Protein AF-A0A699RDV9-F1 (afdb_monomer_lite)

Secondary structure (DSSP, 8-state):
------SS--SS-HHHIIIIISTT---PPEEEES-GGG--TT------------------HHH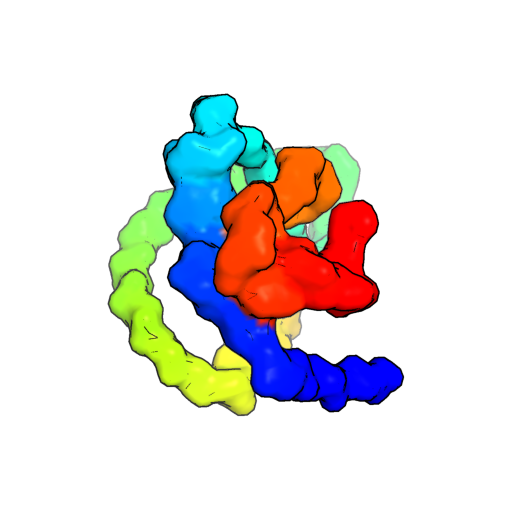HHHHHHHHHHH----EEEE--S-----S---TT-HHHHSTT---

pLDDT: mean 83.16, std 17.53, range [35.09, 97.19]

Sequence (107 aa):
ICKIVSPVSASVTAGMVLMREKVGFKFTTRVQPLRLAEWNTDDKVTFFMSGRYYSAGCLPATYVEKEFWHEIACGKTESVEYACDVDGSAFSSSSTDQLASSKWNLK

Foldseek 3Di:
DDDDDDPADFPAFLVCCQPPVPPPDDFFWDKAFLAPVVDDPPDDPDDPPPPDDDPPDPDDPVVVVVVSVVCSPDNDDGIDIDTPPRPDDSQHPDCPTPCNVDPVNPD

Organism: Tanacetum cinerariifolium 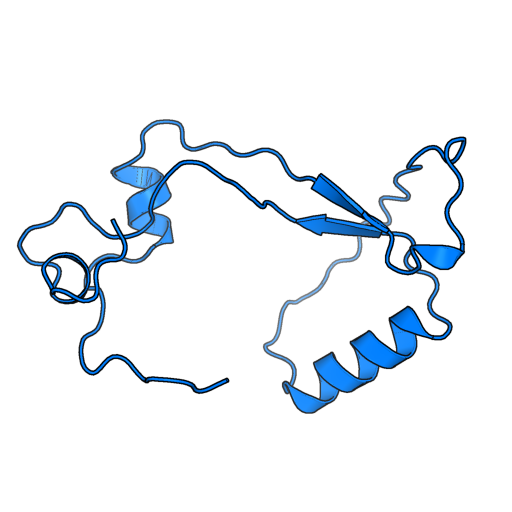(NCBI:txid118510)

Radius of gyration: 18.66 Å; chains: 1; bounding box: 44×34×45 Å

Structure (mmCIF, N/CA/C/O backbone):
data_AF-A0A699RDV9-F1
#
_entry.id   AF-A0A699RDV9-F1
#
loop_
_atom_site.group_PDB
_atom_site.id
_atom_site.type_symbol
_atom_site.label_atom_id
_atom_site.label_alt_id
_atom_site.label_comp_id
_atom_site.label_asym_id
_atom_site.label_entity_id
_atom_site.label_seq_id
_atom_site.pdbx_PDB_ins_code
_atom_site.Cartn_x
_atom_site.Cartn_y
_atom_site.Cartn_z
_atom_site.occupancy
_atom_site.B_iso_or_equiv
_atom_site.auth_seq_id
_atom_site.auth_comp_id
_atom_site.auth_asym_id
_atom_site.auth_atom_id
_atom_site.pdbx_PDB_model_num
ATOM 1 N N . ILE A 1 1 ? -2.605 -18.082 -2.113 1.00 93.12 1 ILE A N 1
ATOM 2 C CA . ILE A 1 1 ? -2.997 -16.769 -1.535 1.00 93.12 1 ILE A CA 1
ATOM 3 C C . ILE A 1 1 ? -4.520 -16.751 -1.413 1.00 93.12 1 ILE A C 1
ATOM 5 O O . ILE A 1 1 ? -5.168 -17.294 -2.300 1.00 93.12 1 ILE A O 1
ATOM 9 N N . CYS A 1 2 ? -5.089 -16.193 -0.338 1.00 96.56 2 CYS A N 1
ATOM 10 C CA . CYS A 1 2 ? -6.540 -16.015 -0.175 1.00 96.56 2 CYS A CA 1
ATOM 11 C C . CYS A 1 2 ? -6.871 -14.559 0.201 1.00 96.56 2 CYS A C 1
ATOM 13 O O . CYS A 1 2 ? -5.996 -13.836 0.675 1.00 96.56 2 CYS A O 1
ATOM 15 N N . LYS A 1 3 ? -8.119 -14.126 -0.025 1.00 96.69 3 LYS A N 1
ATOM 16 C CA . LYS A 1 3 ? -8.628 -12.799 0.358 1.00 96.69 3 LYS A CA 1
ATOM 17 C C . LYS A 1 3 ? -9.759 -12.970 1.367 1.00 96.69 3 LYS A C 1
ATOM 19 O O . LYS A 1 3 ? -10.739 -13.642 1.059 1.00 96.69 3 LYS A O 1
ATOM 24 N N . ILE A 1 4 ? -9.639 -12.336 2.531 1.00 97.06 4 ILE A N 1
ATOM 25 C CA . ILE A 1 4 ? -10.671 -12.325 3.575 1.00 97.06 4 ILE A CA 1
ATOM 26 C C . ILE A 1 4 ? -11.276 -10.923 3.626 1.00 97.06 4 ILE A C 1
ATOM 28 O O . ILE A 1 4 ? -10.550 -9.934 3.709 1.00 97.06 4 ILE A O 1
ATOM 32 N N . VAL A 1 5 ? -12.602 -10.833 3.550 1.00 97.19 5 VAL A N 1
ATOM 33 C CA . VAL A 1 5 ? -13.324 -9.564 3.695 1.00 97.19 5 VAL A CA 1
ATOM 34 C C . VAL A 1 5 ? -13.651 -9.380 5.172 1.00 97.19 5 VAL A C 1
ATOM 36 O O . VAL A 1 5 ? -14.324 -10.227 5.755 1.00 97.19 5 VAL A O 1
ATOM 39 N N . SER A 1 6 ? -13.157 -8.298 5.781 1.00 95.44 6 SER A N 1
ATOM 40 C CA . SER A 1 6 ? -13.468 -7.989 7.180 1.00 95.44 6 SER A CA 1
ATOM 41 C C . SER A 1 6 ? -14.981 -7.796 7.350 1.00 95.44 6 SER A C 1
ATOM 43 O O . SER A 1 6 ? -15.567 -7.009 6.603 1.00 95.44 6 SER A O 1
ATOM 45 N N . PRO A 1 7 ? -15.623 -8.457 8.330 1.00 96.19 7 PRO A N 1
ATOM 46 C CA . PRO A 1 7 ? -17.039 -8.241 8.622 1.00 96.19 7 PRO A CA 1
ATOM 47 C C . PRO A 1 7 ? -17.287 -6.932 9.388 1.00 96.19 7 PRO A C 1
ATOM 49 O O . PRO A 1 7 ? -18.430 -6.504 9.512 1.00 96.19 7 PRO A O 1
ATOM 52 N N . VAL A 1 8 ? -16.230 -6.302 9.913 1.00 95.19 8 VAL A N 1
ATOM 53 C CA . VAL A 1 8 ? -16.287 -5.045 10.670 1.00 95.19 8 VAL A CA 1
ATOM 54 C C . VAL A 1 8 ? -15.528 -3.943 9.939 1.00 95.19 8 VAL A C 1
ATOM 56 O O . VAL A 1 8 ? -14.499 -4.188 9.306 1.00 95.19 8 VAL A O 1
ATOM 59 N N . SER A 1 9 ? -16.042 -2.721 10.032 1.00 93.44 9 SER A N 1
ATOM 60 C CA . SER A 1 9 ? -15.429 -1.530 9.437 1.00 93.44 9 SER A CA 1
ATOM 61 C C . SER A 1 9 ? -14.782 -0.662 10.514 1.00 93.44 9 SER A C 1
ATOM 63 O O . SER A 1 9 ? -15.248 -0.631 11.653 1.00 93.44 9 SER A O 1
ATOM 65 N N . ALA A 1 10 ? -13.718 0.055 10.148 1.00 96.00 10 ALA A N 1
ATOM 66 C CA . ALA A 1 10 ? -13.159 1.101 10.999 1.00 96.00 10 ALA A CA 1
ATOM 67 C C . ALA A 1 10 ? -14.139 2.279 11.089 1.00 96.00 10 ALA A C 1
ATOM 69 O O . ALA A 1 10 ? -14.742 2.664 10.084 1.00 96.00 10 ALA A O 1
ATOM 70 N N . SER A 1 11 ? -14.285 2.858 12.279 1.00 95.94 11 SER A N 1
ATOM 71 C CA . SER A 1 11 ? -15.039 4.100 12.475 1.00 95.94 11 SER A CA 1
ATOM 72 C C . SER A 1 11 ? -14.159 5.329 12.244 1.00 95.94 11 SER A C 1
ATOM 74 O O . SER A 1 11 ? -14.661 6.377 11.833 1.00 95.94 11 SER A O 1
ATOM 76 N N . VAL A 1 12 ? -12.843 5.199 12.441 1.00 96.06 12 VAL A N 1
ATOM 77 C CA . VAL A 1 12 ? -11.855 6.236 12.136 1.00 96.06 12 VAL A CA 1
ATOM 78 C C . VAL A 1 12 ? -11.069 5.835 10.890 1.00 96.06 12 VAL A C 1
ATOM 80 O O . VAL A 1 12 ? -10.468 4.766 10.817 1.00 96.06 12 VAL A O 1
ATOM 83 N N . THR A 1 13 ? -11.056 6.705 9.880 1.00 95.31 13 THR A N 1
ATOM 84 C CA . THR A 1 13 ? -10.319 6.440 8.635 1.00 95.31 13 THR A CA 1
ATOM 85 C C . THR A 1 13 ? -8.809 6.436 8.870 1.00 95.31 13 THR A C 1
ATOM 87 O O . THR A 1 13 ? -8.293 7.216 9.671 1.00 95.31 13 THR A O 1
ATOM 90 N N . ALA A 1 14 ? -8.078 5.628 8.097 1.00 95.25 14 ALA A N 1
ATOM 91 C CA . ALA A 1 14 ? -6.616 5.565 8.155 1.00 95.25 14 ALA A CA 1
ATOM 92 C C . ALA A 1 14 ? -5.954 6.953 8.049 1.00 95.25 14 ALA A C 1
ATOM 94 O O . ALA A 1 14 ? -5.053 7.274 8.820 1.00 95.25 14 ALA A O 1
ATOM 95 N N . GLY A 1 15 ? -6.447 7.810 7.145 1.00 94.38 15 GLY A N 1
ATOM 96 C CA . GLY A 1 15 ? -5.947 9.179 6.992 1.00 94.38 15 GLY A CA 1
ATOM 97 C C . GLY A 1 15 ? -6.121 10.025 8.257 1.00 94.38 15 GLY A C 1
ATOM 98 O O . GLY A 1 15 ? -5.192 10.722 8.658 1.00 94.38 15 GLY A O 1
ATOM 99 N N . MET A 1 16 ? -7.267 9.925 8.939 1.00 94.25 16 MET A N 1
ATOM 100 C CA . MET A 1 16 ? -7.485 10.626 10.209 1.00 94.25 16 MET A CA 1
ATOM 101 C C . MET A 1 16 ? -6.581 10.103 11.325 1.00 94.25 16 MET A C 1
ATOM 103 O O . MET A 1 16 ? -6.055 10.917 12.083 1.00 94.25 16 MET A O 1
ATOM 107 N N . VAL A 1 17 ? -6.364 8.786 11.409 1.00 96.38 17 VAL A N 1
ATOM 108 C CA . VAL A 1 17 ? -5.439 8.192 12.390 1.00 96.38 17 VAL A CA 1
ATOM 109 C C . VAL A 1 17 ? -4.026 8.739 12.179 1.00 96.38 17 VAL A C 1
ATOM 111 O O . VAL A 1 17 ? -3.413 9.255 13.114 1.00 96.38 17 VAL A O 1
ATOM 114 N N . LEU A 1 18 ? -3.532 8.710 10.939 1.00 95.25 18 LEU A N 1
ATOM 115 C CA . LEU A 1 18 ? -2.187 9.185 10.608 1.00 95.25 18 LEU A CA 1
ATOM 116 C C . LEU A 1 18 ? -2.020 10.701 10.802 1.00 95.25 18 LEU A C 1
ATOM 118 O O . LEU A 1 18 ? -0.939 11.140 11.173 1.00 95.25 18 LEU A O 1
ATOM 122 N N . MET A 1 19 ? -3.068 11.504 10.593 1.00 92.62 19 MET A N 1
ATOM 123 C CA . MET A 1 19 ? -2.991 12.962 10.768 1.00 92.62 19 MET A CA 1
ATOM 124 C C . MET A 1 19 ? -3.199 13.431 12.214 1.00 92.62 19 MET A C 1
ATOM 126 O O . MET A 1 19 ? -2.611 14.434 12.613 1.00 92.62 19 MET A O 1
ATOM 130 N N . ARG A 1 20 ? -4.070 12.767 12.988 1.00 91.44 20 ARG A N 1
ATOM 131 C CA . ARG A 1 20 ? -4.509 13.251 14.313 1.00 91.44 20 ARG A CA 1
ATOM 132 C C . ARG A 1 20 ? -3.925 12.467 15.479 1.00 91.44 20 ARG A C 1
ATOM 134 O O . ARG A 1 20 ? -3.640 13.060 16.512 1.00 91.44 20 ARG A O 1
ATOM 141 N N . GLU A 1 21 ? -3.758 11.156 15.331 1.00 92.56 21 GLU A N 1
ATOM 142 C CA . GLU A 1 21 ? -3.249 10.294 16.406 1.00 92.56 21 GLU A CA 1
ATOM 143 C C . GLU A 1 21 ? -1.725 10.112 16.322 1.00 92.56 21 GLU A C 1
ATOM 145 O O . GLU A 1 21 ? -1.070 9.817 17.322 1.00 92.56 21 GLU A O 1
ATOM 150 N N . LYS A 1 22 ? -1.138 10.308 15.134 1.00 89.38 22 LYS A N 1
ATOM 151 C CA . LYS A 1 22 ? 0.311 10.255 14.893 1.00 89.38 22 LYS A CA 1
ATOM 152 C C . LYS A 1 22 ? 0.856 11.652 14.598 1.00 89.38 22 LYS A C 1
ATOM 154 O O . LYS A 1 22 ? 1.021 12.052 13.450 1.00 89.38 22 LYS A O 1
ATOM 159 N N . VAL A 1 23 ? 1.135 12.408 15.660 1.00 89.38 23 VAL A N 1
ATOM 160 C CA . VAL A 1 23 ? 1.666 13.776 15.550 1.00 89.38 23 VAL A CA 1
ATOM 161 C C . VAL A 1 23 ? 2.953 13.779 14.724 1.00 89.38 23 VAL A C 1
ATOM 163 O O . VAL A 1 23 ? 3.918 13.097 15.059 1.00 89.38 23 VAL A O 1
ATOM 166 N N . GLY A 1 24 ? 2.959 14.558 13.641 1.00 90.00 24 GLY A N 1
ATOM 167 C CA . GLY A 1 24 ? 4.132 14.708 12.783 1.00 90.00 24 GLY A CA 1
ATOM 168 C C . GLY A 1 24 ? 4.462 13.480 11.935 1.00 90.00 24 GLY A C 1
ATOM 169 O O . GLY A 1 24 ? 5.619 13.348 11.537 1.00 90.00 24 GLY A O 1
ATOM 170 N N . PHE A 1 25 ? 3.487 12.603 11.650 1.00 94.00 25 PHE A N 1
ATOM 171 C CA . PHE A 1 25 ? 3.694 11.456 10.766 1.00 94.00 25 PHE A CA 1
ATOM 172 C C . PHE A 1 25 ? 4.295 11.894 9.426 1.00 94.00 25 PHE A C 1
ATOM 174 O O . PHE A 1 25 ? 3.725 12.705 8.692 1.00 94.00 25 PHE A O 1
ATOM 181 N N . LYS A 1 26 ? 5.472 11.351 9.127 1.00 93.31 26 LYS A N 1
ATOM 182 C CA . LYS A 1 26 ? 6.224 11.554 7.894 1.00 93.31 26 LYS A CA 1
ATOM 183 C C . LYS A 1 26 ? 6.879 10.233 7.538 1.00 93.31 26 LYS A C 1
ATOM 185 O O . LYS A 1 26 ? 7.265 9.473 8.421 1.00 93.31 26 LYS A O 1
ATOM 190 N N . PHE A 1 27 ? 7.025 9.991 6.250 1.00 94.25 27 PHE A N 1
ATOM 191 C CA . PHE A 1 27 ? 7.728 8.833 5.728 1.00 94.25 27 PHE A CA 1
ATOM 192 C C . PHE A 1 27 ? 8.577 9.264 4.540 1.00 94.25 27 PHE A C 1
ATOM 194 O O . PHE A 1 27 ? 8.338 10.311 3.933 1.00 94.25 27 PHE A O 1
ATOM 201 N N . THR A 1 28 ? 9.578 8.456 4.227 1.00 92.06 28 THR A N 1
ATOM 202 C CA . THR A 1 28 ? 10.395 8.600 3.027 1.00 92.06 28 THR A CA 1
ATOM 203 C C . THR A 1 28 ? 9.969 7.554 2.007 1.00 92.06 28 THR A C 1
ATOM 205 O O . THR A 1 28 ? 9.587 6.436 2.359 1.00 92.06 28 THR A O 1
ATOM 208 N N . THR A 1 29 ? 9.996 7.925 0.732 1.00 93.31 29 THR A N 1
ATOM 209 C CA . THR A 1 29 ? 9.778 6.984 -0.363 1.00 93.31 29 THR A CA 1
ATOM 210 C C . THR A 1 29 ? 11.101 6.333 -0.758 1.00 93.31 29 THR A C 1
ATOM 212 O O . THR A 1 29 ? 12.182 6.905 -0.601 1.00 93.31 29 THR A O 1
ATOM 215 N N . ARG A 1 30 ? 11.013 5.103 -1.257 1.00 86.69 30 ARG A N 1
ATOM 216 C CA . ARG A 1 30 ? 12.067 4.423 -2.003 1.00 86.69 30 ARG A CA 1
ATOM 217 C C . ARG A 1 30 ? 11.717 4.493 -3.482 1.00 86.69 30 ARG A C 1
ATOM 219 O O . ARG A 1 30 ? 10.546 4.415 -3.852 1.00 86.69 30 ARG A O 1
ATOM 226 N N . VAL A 1 31 ? 12.742 4.617 -4.314 1.00 89.50 31 VAL A N 1
ATOM 227 C CA . VAL A 1 31 ? 12.605 4.576 -5.769 1.00 89.50 31 VAL A CA 1
ATOM 228 C C . VAL A 1 31 ? 12.850 3.147 -6.236 1.00 89.50 31 VAL A C 1
ATOM 230 O O . VAL A 1 31 ? 13.911 2.585 -5.967 1.00 89.50 31 VAL A O 1
ATOM 233 N N . GLN A 1 32 ? 11.874 2.559 -6.924 1.00 84.94 32 GLN A N 1
ATOM 234 C CA . GLN A 1 32 ? 11.968 1.227 -7.513 1.00 84.94 32 GLN A CA 1
ATOM 235 C C . GLN A 1 32 ? 12.039 1.332 -9.038 1.00 84.94 32 GLN A C 1
ATOM 237 O O . GLN A 1 32 ? 11.085 1.831 -9.639 1.00 84.94 32 GLN A O 1
ATOM 242 N N . PRO A 1 33 ? 13.103 0.835 -9.691 1.00 86.75 33 PRO A N 1
ATOM 243 C CA . PRO A 1 33 ? 13.132 0.736 -11.143 1.00 86.75 33 PRO A CA 1
ATOM 244 C C . PRO A 1 33 ? 12.131 -0.321 -11.629 1.00 86.75 33 PRO A C 1
ATOM 246 O O . PRO A 1 33 ? 12.022 -1.403 -11.046 1.00 86.75 33 PRO A O 1
ATOM 249 N N . LEU A 1 34 ? 11.404 -0.026 -12.708 1.00 84.69 34 LEU A N 1
ATOM 250 C CA . LEU A 1 34 ? 10.411 -0.952 -13.273 1.00 84.69 34 LEU A CA 1
ATOM 251 C C . LEU A 1 34 ? 11.055 -2.129 -14.024 1.00 84.69 34 LEU A C 1
ATOM 253 O O . LEU A 1 34 ? 10.485 -3.216 -14.073 1.00 84.69 34 LEU A O 1
ATOM 257 N N . ARG A 1 35 ? 12.263 -1.939 -14.566 1.00 83.44 35 ARG A N 1
ATOM 258 C CA . ARG A 1 35 ? 13.043 -2.960 -15.285 1.00 83.44 35 ARG A CA 1
ATOM 259 C C . ARG A 1 35 ? 14.364 -3.220 -14.568 1.00 83.44 35 ARG A C 1
ATOM 261 O O . ARG A 1 35 ? 15.426 -2.781 -14.989 1.00 83.44 35 ARG A O 1
ATOM 268 N N . LEU A 1 36 ? 14.281 -3.955 -13.458 1.00 68.75 36 LEU A N 1
ATOM 269 C CA . LEU A 1 36 ? 15.426 -4.229 -12.579 1.00 68.75 36 LEU A CA 1
ATOM 270 C C . LEU A 1 36 ? 16.593 -4.938 -13.293 1.00 68.75 36 LEU A C 1
ATOM 272 O O . LEU A 1 36 ? 17.740 -4.724 -12.931 1.00 68.75 36 LEU A O 1
ATOM 276 N N . ALA A 1 37 ? 16.312 -5.758 -14.311 1.00 67.25 37 ALA A N 1
ATOM 277 C CA . ALA A 1 37 ? 17.335 -6.485 -15.068 1.00 67.25 37 ALA A CA 1
ATOM 278 C C . ALA A 1 37 ? 18.193 -5.588 -15.981 1.00 67.25 37 ALA A C 1
ATOM 280 O O . ALA A 1 37 ? 19.265 -6.009 -16.406 1.00 67.25 37 ALA A O 1
ATOM 281 N N . GLU A 1 38 ? 17.722 -4.380 -16.293 1.00 64.75 38 GLU A N 1
ATOM 282 C CA . GLU A 1 38 ? 18.443 -3.406 -17.122 1.00 64.75 38 GLU A CA 1
ATOM 283 C C . GLU A 1 38 ? 19.317 -2.465 -16.282 1.00 64.75 38 GLU A C 1
ATOM 285 O O . GLU A 1 38 ? 20.124 -1.733 -16.843 1.00 64.75 38 GLU A O 1
ATOM 290 N N . TRP A 1 39 ? 19.165 -2.491 -14.953 1.00 62.00 39 TRP A N 1
ATOM 291 C CA . TRP A 1 39 ? 19.878 -1.618 -14.026 1.00 62.00 39 TRP A CA 1
ATOM 292 C C . TRP A 1 39 ? 21.207 -2.231 -13.555 1.00 62.00 39 TRP A C 1
ATOM 294 O O . TRP A 1 39 ? 21.247 -3.368 -13.079 1.00 62.00 39 TRP A O 1
ATOM 304 N N . ASN A 1 40 ? 22.287 -1.455 -13.631 1.00 62.03 40 ASN A N 1
ATOM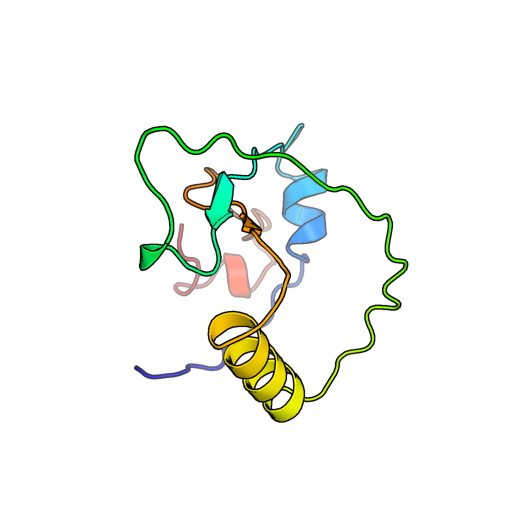 305 C CA . ASN A 1 40 ? 23.615 -1.756 -13.093 1.00 62.03 40 ASN A CA 1
ATOM 306 C C . ASN A 1 40 ? 23.902 -0.934 -11.814 1.00 62.03 40 ASN A C 1
ATOM 308 O O . ASN A 1 40 ? 23.231 0.052 -11.517 1.00 62.03 40 ASN A O 1
ATOM 312 N N . THR A 1 41 ? 24.938 -1.303 -11.053 1.00 64.94 41 THR A N 1
ATOM 313 C CA . THR A 1 41 ? 25.370 -0.606 -9.823 1.00 64.94 41 THR A CA 1
ATOM 314 C C . THR A 1 41 ? 25.786 0.854 -10.025 1.00 64.94 41 THR A C 1
ATOM 316 O O . THR A 1 41 ? 25.857 1.594 -9.046 1.00 64.94 41 THR A O 1
ATOM 319 N N . ASP A 1 42 ? 26.043 1.271 -11.266 1.00 65.69 42 ASP A N 1
ATOM 320 C CA . ASP A 1 42 ? 26.453 2.636 -11.615 1.00 65.69 42 ASP A CA 1
ATOM 321 C C . ASP A 1 42 ? 25.280 3.545 -12.031 1.00 65.69 42 ASP A C 1
ATOM 323 O O . ASP A 1 42 ? 25.474 4.751 -12.224 1.00 65.69 42 ASP A O 1
ATOM 327 N N . ASP A 1 43 ? 24.063 3.002 -12.157 1.00 60.00 43 ASP A N 1
ATOM 328 C CA . ASP A 1 43 ? 22.913 3.768 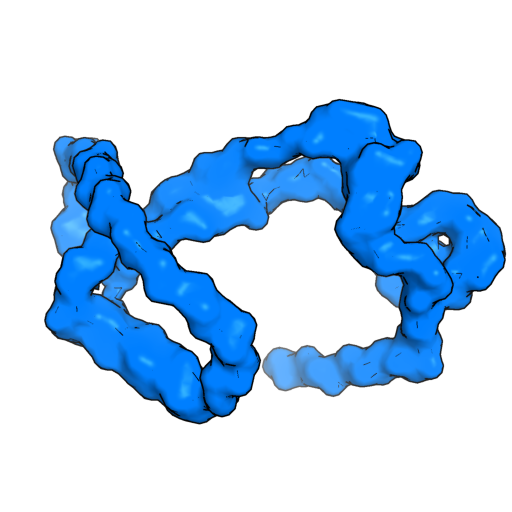-12.632 1.00 60.00 43 ASP A CA 1
ATOM 329 C C . ASP A 1 43 ? 22.431 4.769 -11.575 1.00 60.00 43 ASP A C 1
ATOM 331 O O . ASP A 1 43 ? 22.031 4.433 -10.456 1.00 60.00 43 ASP A O 1
ATOM 335 N N . LYS A 1 44 ? 22.473 6.054 -11.942 1.00 54.44 44 LYS A N 1
ATOM 336 C CA . LYS A 1 44 ? 21.935 7.151 -11.135 1.00 54.44 44 LYS A CA 1
ATOM 337 C C . LYS A 1 44 ? 20.459 7.334 -11.460 1.00 54.44 44 LYS A C 1
ATOM 339 O O . LYS A 1 44 ? 20.109 7.570 -12.609 1.00 54.44 44 LYS A O 1
ATOM 344 N N . VAL A 1 45 ? 19.609 7.323 -10.432 1.00 49.72 45 VAL A N 1
ATOM 345 C CA . VAL A 1 45 ? 18.196 7.714 -10.548 1.00 49.72 45 VAL A CA 1
ATOM 346 C C . VAL A 1 45 ? 18.131 9.171 -11.028 1.00 49.72 45 VAL A C 1
ATOM 348 O O . VAL A 1 45 ? 18.363 10.098 -10.249 1.00 49.72 45 VAL A O 1
ATOM 351 N N . THR A 1 46 ? 17.827 9.398 -12.304 1.00 42.94 46 THR A N 1
ATOM 352 C CA . THR A 1 46 ? 17.527 10.733 -12.831 1.00 42.94 46 THR A CA 1
ATOM 353 C C . THR A 1 46 ? 16.021 10.936 -12.843 1.00 42.94 46 THR A C 1
ATOM 355 O O . THR A 1 46 ? 15.308 10.361 -13.655 1.00 42.94 46 THR A O 1
ATOM 358 N N . PHE A 1 47 ? 15.511 1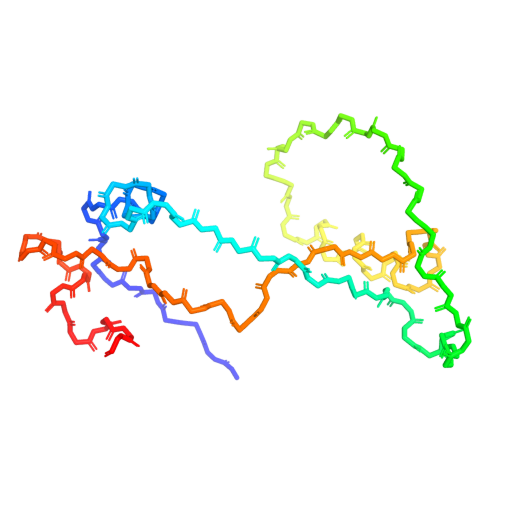1.764 -11.934 1.00 39.69 47 PHE A N 1
ATOM 359 C CA . PHE A 1 47 ? 14.084 12.071 -11.889 1.00 39.69 47 PHE A CA 1
ATOM 360 C C . PHE A 1 47 ? 13.684 12.941 -13.083 1.00 39.69 47 PHE A C 1
ATOM 362 O O . PHE A 1 47 ? 13.866 14.160 -13.065 1.00 39.69 47 PHE A O 1
ATOM 369 N N . PHE A 1 48 ? 13.071 12.344 -14.104 1.00 35.09 48 PHE A N 1
ATOM 370 C CA . PHE A 1 48 ? 12.303 13.111 -15.078 1.00 35.09 48 PHE A CA 1
ATOM 371 C C . PHE A 1 48 ? 10.918 13.403 -14.489 1.00 35.09 48 PHE A C 1
ATOM 373 O O . PHE A 1 48 ? 9.950 12.677 -14.715 1.00 35.09 48 PHE A O 1
ATOM 380 N N . MET A 1 49 ? 10.812 14.469 -13.692 1.00 36.31 49 MET A N 1
ATOM 381 C CA . MET A 1 49 ? 9.520 14.955 -13.202 1.00 36.31 49 MET A CA 1
ATOM 382 C C . MET A 1 49 ? 8.741 15.625 -14.341 1.00 36.31 49 MET A C 1
ATOM 384 O O . MET A 1 49 ? 8.597 16.846 -14.389 1.00 36.31 49 MET A O 1
ATOM 388 N N . SER A 1 50 ? 8.213 14.834 -15.282 1.00 38.59 50 SER A N 1
ATOM 389 C CA . SER A 1 50 ? 7.133 15.322 -16.139 1.00 38.59 50 SER A CA 1
ATOM 390 C C . SER A 1 50 ? 5.882 15.410 -15.267 1.00 38.59 50 SER A C 1
ATOM 392 O O . SER A 1 50 ? 5.282 14.383 -14.943 1.00 38.59 50 SER A O 1
ATOM 394 N N . GLY A 1 51 ? 5.519 16.620 -14.843 1.00 36.78 51 GLY A N 1
ATOM 395 C CA . GLY A 1 51 ? 4.281 16.888 -14.117 1.00 36.78 51 GLY A CA 1
ATOM 396 C C . GLY A 1 51 ? 3.077 16.512 -14.975 1.00 36.78 51 GLY A C 1
ATOM 397 O O . GLY A 1 51 ? 2.578 17.320 -15.753 1.00 36.78 51 GLY A O 1
ATOM 398 N N . ARG A 1 52 ? 2.631 15.259 -14.875 1.00 45.31 52 ARG A N 1
ATOM 399 C CA . ARG A 1 52 ? 1.408 14.788 -15.519 1.00 45.31 52 ARG A CA 1
ATOM 400 C C . ARG A 1 52 ? 0.262 14.945 -14.532 1.00 45.31 52 ARG A C 1
ATOM 402 O O . ARG A 1 52 ? 0.257 14.345 -13.461 1.00 45.31 52 ARG A O 1
ATOM 409 N N . TYR A 1 53 ? -0.710 15.763 -14.913 1.00 39.38 53 TYR A N 1
ATOM 410 C CA . TYR A 1 53 ? -1.995 15.849 -14.236 1.00 39.38 53 TYR A CA 1
ATOM 411 C C . TYR A 1 53 ? -2.777 14.564 -14.512 1.00 39.38 53 TYR A C 1
ATOM 413 O O . TYR A 1 53 ? -3.372 14.413 -15.577 1.00 39.38 53 TYR A O 1
ATOM 421 N N . TYR A 1 54 ? -2.775 13.633 -13.562 1.00 43.50 54 TYR A N 1
ATOM 422 C CA . TYR A 1 54 ? -3.683 12.493 -13.589 1.00 43.50 54 TYR A CA 1
ATOM 423 C C . TYR A 1 54 ? -4.922 12.842 -12.764 1.00 43.50 54 TYR A C 1
ATOM 425 O O . TYR A 1 54 ? -4.856 12.954 -11.540 1.00 43.50 54 TYR A O 1
ATOM 433 N N . SER A 1 55 ? -6.072 13.011 -13.417 1.00 43.72 55 SER A N 1
ATOM 434 C CA . SER A 1 55 ? -7.352 12.841 -12.737 1.00 43.72 55 SER A CA 1
ATOM 435 C C . SER A 1 55 ? -7.476 11.356 -12.393 1.00 43.72 55 SER A C 1
ATOM 437 O O . SER A 1 55 ? -7.707 10.516 -13.260 1.00 43.72 55 SER A O 1
ATOM 439 N N . ALA A 1 56 ? -7.244 11.009 -11.127 1.00 49.72 56 ALA A N 1
ATOM 440 C CA . ALA A 1 56 ? -7.337 9.636 -10.644 1.00 49.72 56 ALA A CA 1
ATOM 441 C C . ALA A 1 56 ? -8.811 9.199 -10.566 1.00 49.72 56 ALA A C 1
ATOM 443 O O . ALA A 1 56 ? -9.414 9.151 -9.497 1.00 49.72 56 ALA A O 1
ATOM 444 N N . GLY A 1 57 ? -9.417 8.912 -11.717 1.00 56.88 57 GLY A N 1
ATOM 445 C CA . GLY A 1 57 ? -10.606 8.070 -11.774 1.00 56.88 57 GLY A CA 1
ATOM 446 C C . GLY A 1 57 ? -10.210 6.630 -11.451 1.00 56.88 57 GLY A C 1
ATOM 447 O O . GLY A 1 57 ? -9.138 6.177 -11.853 1.00 56.88 57 GLY A O 1
ATOM 448 N N . CYS A 1 58 ? -11.055 5.900 -10.724 1.00 74.00 58 CYS A N 1
ATOM 449 C CA . CYS A 1 58 ? -10.848 4.474 -10.481 1.00 74.00 58 CYS A CA 1
ATOM 450 C C . CYS A 1 58 ? -10.994 3.697 -11.802 1.00 74.00 58 CYS A C 1
ATOM 452 O O . CYS A 1 58 ? -12.090 3.255 -12.149 1.00 74.00 58 CYS A O 1
ATOM 454 N N . LEU A 1 59 ? -9.901 3.568 -12.562 1.00 85.44 59 LEU A N 1
ATOM 455 C CA . LEU A 1 59 ? -9.845 2.730 -13.759 1.00 85.44 59 LEU A CA 1
ATOM 456 C C . LEU A 1 59 ? -10.111 1.257 -13.385 1.00 85.44 59 LEU A C 1
ATOM 458 O O . LEU A 1 59 ? -9.741 0.833 -12.285 1.00 85.44 59 LEU A O 1
ATOM 462 N N . PRO A 1 60 ? -10.732 0.453 -14.270 1.00 89.06 60 PRO A N 1
ATOM 463 C CA . PRO A 1 60 ? -10.962 -0.965 -14.003 1.00 89.06 60 PRO A CA 1
ATOM 464 C C . PRO A 1 60 ? -9.660 -1.714 -13.689 1.00 89.06 60 PRO A C 1
ATOM 466 O O . PRO A 1 60 ? -8.645 -1.497 -14.348 1.00 89.06 60 PRO A O 1
ATOM 469 N N . ALA A 1 61 ? -9.698 -2.654 -12.739 1.00 85.94 61 ALA A N 1
ATOM 470 C CA . ALA A 1 61 ? -8.513 -3.424 -12.341 1.00 85.94 61 ALA A CA 1
ATOM 471 C C . ALA A 1 61 ? -7.864 -4.171 -13.521 1.00 85.94 61 ALA A C 1
ATOM 473 O O . ALA A 1 61 ? -6.646 -4.170 -13.648 1.00 85.94 61 ALA A O 1
ATOM 474 N N . THR A 1 62 ? -8.674 -4.727 -14.428 1.00 86.50 62 THR A N 1
ATOM 475 C CA . THR A 1 62 ? -8.198 -5.412 -15.642 1.00 86.50 62 THR A CA 1
ATOM 476 C C . THR A 1 62 ? -7.466 -4.480 -16.604 1.00 86.50 62 THR A C 1
ATOM 478 O O . THR A 1 62 ? -6.529 -4.897 -17.280 1.00 86.50 62 THR A O 1
ATOM 481 N N . TYR A 1 63 ? -7.881 -3.214 -16.667 1.00 87.12 63 TYR A N 1
ATOM 482 C CA . TYR A 1 63 ? -7.206 -2.202 -17.470 1.00 87.12 63 TYR A CA 1
ATOM 483 C C . TYR A 1 63 ? -5.844 -1.865 -16.861 1.00 87.12 63 TYR A C 1
ATOM 485 O O . TYR A 1 63 ? -4.833 -1.931 -17.550 1.00 87.12 63 TYR A O 1
ATOM 493 N N . VAL A 1 64 ? -5.803 -1.566 -15.558 1.00 86.25 64 VAL A N 1
ATOM 494 C CA . VAL A 1 64 ? -4.556 -1.204 -14.864 1.00 86.25 64 VAL A CA 1
ATOM 495 C C . VAL A 1 64 ? -3.549 -2.356 -14.881 1.00 86.25 64 VAL A C 1
ATOM 497 O O . VAL A 1 64 ? -2.366 -2.116 -15.095 1.00 86.25 64 VAL A O 1
ATOM 500 N N . GLU A 1 65 ? -4.002 -3.602 -14.723 1.00 87.06 65 GLU A N 1
ATOM 501 C CA . GLU A 1 65 ? -3.144 -4.788 -14.836 1.00 87.06 65 GLU A CA 1
ATOM 502 C C . GLU A 1 65 ? -2.523 -4.914 -16.234 1.00 87.06 65 GLU A C 1
ATOM 504 O O . GLU A 1 65 ? -1.317 -5.129 -16.361 1.00 87.06 65 GLU A O 1
ATOM 509 N N . LYS A 1 66 ? -3.322 -4.729 -17.291 1.00 85.38 66 LYS A N 1
ATOM 510 C CA . LYS A 1 66 ? -2.827 -4.755 -18.672 1.00 85.38 66 LYS A CA 1
ATOM 511 C C . LYS A 1 66 ? -1.787 -3.660 -18.920 1.00 85.38 66 LYS A C 1
ATOM 513 O O . LYS A 1 66 ? -0.734 -3.951 -19.484 1.00 85.38 66 LYS A O 1
ATOM 518 N N . GLU A 1 67 ? -2.073 -2.427 -18.507 1.00 87.69 67 GLU A N 1
ATOM 519 C CA . GLU A 1 67 ? -1.153 -1.299 -18.693 1.00 87.69 67 GLU A CA 1
ATOM 520 C C . GLU A 1 67 ? 0.129 -1.472 -17.871 1.00 87.69 67 GLU A C 1
ATOM 522 O O . GLU A 1 67 ? 1.208 -1.172 -18.369 1.00 87.69 67 GLU A O 1
ATOM 527 N N . PHE A 1 68 ? 0.044 -2.036 -16.661 1.00 88.31 68 PHE A N 1
ATOM 528 C CA . PHE A 1 68 ? 1.224 -2.394 -15.874 1.00 88.31 68 PHE A CA 1
ATOM 529 C C . PHE A 1 68 ? 2.129 -3.367 -16.639 1.00 88.31 68 PHE A C 1
ATOM 531 O O . PHE A 1 68 ? 3.316 -3.096 -16.806 1.00 88.31 68 PHE A O 1
ATOM 538 N N . TRP A 1 69 ? 1.586 -4.473 -17.155 1.00 90.00 69 TRP A N 1
ATOM 539 C CA . TRP A 1 69 ? 2.392 -5.450 -17.893 1.00 90.00 69 TRP A CA 1
ATOM 540 C C . TRP A 1 69 ? 2.947 -4.896 -19.205 1.00 90.00 69 TRP A C 1
ATOM 542 O O . TRP A 1 69 ? 4.079 -5.213 -19.571 1.00 90.00 69 TRP A O 1
ATOM 552 N N . HIS A 1 70 ? 2.182 -4.048 -19.894 1.00 85.06 70 HIS A N 1
ATOM 553 C CA . HIS A 1 70 ? 2.667 -3.335 -21.072 1.00 85.06 70 HIS A CA 1
ATOM 554 C C . HIS A 1 70 ? 3.848 -2.416 -20.725 1.00 85.06 70 HIS A C 1
ATOM 556 O O . HIS A 1 70 ? 4.875 -2.442 -21.408 1.00 85.06 70 HIS A O 1
ATOM 562 N N . GLU A 1 71 ? 3.735 -1.665 -19.627 1.00 86.88 71 GLU A N 1
ATOM 563 C CA . GLU A 1 71 ? 4.779 -0.764 -19.145 1.00 86.88 71 GLU A CA 1
ATOM 564 C C . GLU A 1 71 ? 6.049 -1.524 -18.743 1.00 86.88 71 GLU A C 1
ATOM 566 O O . GLU A 1 71 ? 7.147 -1.104 -19.099 1.00 86.88 71 GLU A O 1
ATOM 571 N N . ILE A 1 72 ? 5.925 -2.669 -18.065 1.00 87.06 72 ILE A N 1
ATOM 572 C CA . ILE A 1 72 ? 7.072 -3.520 -17.714 1.00 87.06 72 ILE A CA 1
ATOM 573 C C . ILE A 1 72 ? 7.776 -4.045 -18.973 1.00 87.06 72 ILE A C 1
ATOM 575 O O . ILE A 1 72 ? 9.004 -4.007 -19.037 1.00 87.06 72 ILE A O 1
ATOM 579 N N . ALA A 1 73 ? 7.018 -4.501 -19.975 1.00 87.31 73 ALA A N 1
ATOM 580 C CA . ALA A 1 73 ? 7.567 -5.157 -21.160 1.00 87.31 73 ALA A CA 1
ATOM 581 C C . ALA A 1 73 ? 8.293 -4.204 -22.125 1.00 87.31 73 ALA A C 1
ATOM 583 O O . ALA A 1 73 ? 9.328 -4.570 -22.677 1.00 87.31 73 ALA A O 1
ATOM 584 N N . CYS A 1 74 ? 7.743 -3.011 -22.373 1.00 85.44 74 CYS A N 1
ATOM 585 C CA . CYS A 1 74 ? 8.300 -2.073 -23.360 1.00 85.44 74 CYS A CA 1
ATOM 586 C C . CYS A 1 74 ? 7.976 -0.597 -23.077 1.00 85.44 74 CYS A C 1
ATOM 588 O O . CYS A 1 74 ? 8.007 0.239 -23.986 1.00 85.44 74 CYS A O 1
ATOM 590 N N . GLY A 1 75 ? 7.607 -0.276 -21.840 1.00 84.06 75 GLY A N 1
ATOM 591 C CA . GLY A 1 75 ? 7.289 1.080 -21.422 1.00 84.06 75 GLY A CA 1
ATOM 592 C C . GLY A 1 75 ? 8.502 2.007 -21.362 1.00 84.06 75 GLY A C 1
ATOM 593 O O . GLY A 1 75 ? 9.644 1.613 -21.590 1.00 84.06 75 GLY A O 1
ATOM 594 N N . LYS A 1 76 ? 8.237 3.274 -21.045 1.00 86.12 76 LYS A N 1
ATOM 595 C CA . LYS A 1 76 ? 9.256 4.341 -20.976 1.00 86.12 76 LYS A CA 1
ATOM 596 C C . LYS A 1 76 ? 9.493 4.855 -19.560 1.00 86.12 76 LYS A C 1
ATOM 598 O O . LYS A 1 76 ? 10.422 5.617 -19.332 1.00 86.12 76 LYS A O 1
ATOM 603 N N . THR A 1 77 ? 8.634 4.484 -18.624 1.00 85.00 77 THR A N 1
ATOM 604 C CA . THR A 1 77 ? 8.713 4.869 -17.220 1.00 85.00 77 THR A CA 1
ATOM 605 C C . THR A 1 77 ? 9.870 4.117 -16.592 1.00 85.00 77 THR A C 1
ATOM 607 O O . THR A 1 77 ? 9.940 2.891 -16.668 1.00 85.00 77 THR A O 1
ATOM 610 N N . GLU A 1 78 ? 10.803 4.856 -16.011 1.00 85.56 78 GLU A N 1
ATOM 611 C CA . GLU A 1 78 ? 12.036 4.284 -15.471 1.00 85.56 78 GLU A CA 1
ATOM 612 C C . GLU A 1 78 ? 11.811 3.683 -14.085 1.00 85.56 78 GLU A C 1
ATOM 614 O O . GLU A 1 78 ? 12.267 2.577 -13.795 1.00 85.56 78 GLU A O 1
ATOM 619 N N . SER A 1 79 ? 11.080 4.398 -13.229 1.00 85.44 79 SER A N 1
ATOM 620 C CA . SER A 1 79 ? 10.894 4.033 -11.831 1.00 85.44 79 SER A CA 1
ATOM 621 C C . SER A 1 79 ? 9.555 4.494 -11.262 1.00 85.44 79 SER A C 1
ATOM 623 O O . SER A 1 79 ? 8.848 5.314 -11.850 1.00 85.44 79 SER A O 1
ATOM 625 N N . VAL A 1 80 ? 9.218 3.945 -10.098 1.00 87.38 80 VAL A N 1
ATOM 626 C CA . VAL A 1 80 ? 8.074 4.322 -9.270 1.00 87.38 80 VAL A CA 1
ATOM 627 C C . VAL A 1 80 ? 8.547 4.606 -7.847 1.00 87.38 80 VAL A C 1
ATOM 629 O O . VAL A 1 80 ? 9.481 3.977 -7.35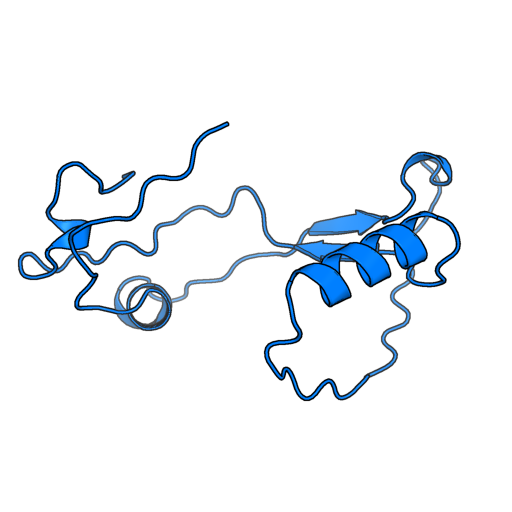3 1.00 87.38 80 VAL A O 1
ATOM 632 N N . GLU A 1 81 ? 7.897 5.550 -7.175 1.00 89.88 81 GLU A N 1
ATOM 633 C CA . GLU A 1 81 ? 8.119 5.806 -5.756 1.00 89.88 81 GLU A CA 1
ATOM 634 C C . GLU A 1 81 ? 7.101 5.052 -4.905 1.00 89.88 81 GLU A C 1
ATOM 636 O O . GLU A 1 81 ? 5.898 5.078 -5.173 1.00 89.88 81 GLU A O 1
ATOM 641 N N . TYR A 1 82 ? 7.573 4.404 -3.847 1.00 88.12 82 TYR A N 1
ATOM 642 C CA . TYR A 1 82 ? 6.719 3.720 -2.883 1.00 88.12 82 TYR A CA 1
ATOM 643 C C . TYR A 1 82 ? 7.358 3.753 -1.496 1.00 88.12 82 TYR A C 1
ATOM 645 O O . TYR A 1 82 ? 8.575 3.826 -1.362 1.00 88.12 82 TYR A O 1
ATOM 653 N N . ALA A 1 83 ? 6.547 3.716 -0.444 1.00 91.25 83 ALA A N 1
ATOM 654 C CA . ALA A 1 83 ? 7.042 3.679 0.926 1.00 91.25 83 ALA A CA 1
ATOM 655 C C . ALA A 1 83 ? 6.821 2.277 1.503 1.00 91.25 83 ALA A C 1
ATOM 657 O O . ALA A 1 83 ? 5.682 1.863 1.718 1.00 91.25 83 ALA A O 1
ATOM 658 N N . CYS A 1 84 ? 7.906 1.538 1.728 1.00 88.94 84 CYS A N 1
ATOM 659 C CA . CYS A 1 84 ? 7.888 0.251 2.420 1.00 88.94 84 CYS A CA 1
ATOM 660 C C . CYS A 1 84 ? 8.661 0.338 3.734 1.00 88.94 84 CYS A C 1
ATOM 662 O O . CYS A 1 84 ? 9.481 1.238 3.915 1.00 88.94 84 CYS A O 1
ATOM 664 N N . ASP A 1 85 ? 8.388 -0.602 4.639 1.00 93.12 85 ASP A N 1
ATOM 665 C CA . ASP A 1 85 ? 8.998 -0.655 5.973 1.00 93.12 85 ASP A CA 1
ATOM 666 C C . ASP A 1 85 ? 8.791 0.651 6.769 1.00 93.12 85 ASP A C 1
ATOM 668 O O . ASP A 1 85 ? 9.667 1.100 7.502 1.00 93.12 85 ASP A O 1
ATOM 672 N N . VAL A 1 86 ? 7.636 1.303 6.578 1.00 93.12 86 VAL A N 1
ATOM 673 C CA . VAL A 1 86 ? 7.279 2.529 7.302 1.00 93.12 86 VAL A CA 1
ATOM 674 C C . VAL A 1 86 ? 6.798 2.162 8.698 1.00 93.12 86 VAL A C 1
ATOM 676 O O . VAL A 1 86 ? 5.745 1.540 8.853 1.00 93.12 86 VAL A O 1
ATOM 679 N N . ASP A 1 87 ? 7.532 2.610 9.711 1.00 92.69 87 ASP A N 1
ATOM 680 C CA . ASP A 1 87 ? 7.122 2.454 11.100 1.00 92.69 87 ASP A CA 1
ATOM 681 C C . ASP A 1 87 ? 5.839 3.239 11.393 1.00 92.69 87 ASP A C 1
ATOM 683 O O . ASP A 1 87 ? 5.705 4.432 11.101 1.00 92.69 87 ASP A O 1
ATOM 687 N N . GLY A 1 88 ? 4.880 2.566 12.023 1.00 92.19 88 GLY A N 1
ATOM 688 C CA . GLY A 1 88 ? 3.604 3.157 12.392 1.00 92.19 88 GLY A CA 1
ATOM 689 C C . GLY A 1 88 ? 2.432 2.228 12.125 1.00 92.19 88 GLY A C 1
ATOM 690 O O . GLY A 1 88 ? 2.573 1.082 11.718 1.00 92.19 88 GLY A O 1
ATOM 691 N N . SER A 1 89 ? 1.232 2.723 12.409 1.00 95.44 89 SER A N 1
ATOM 692 C CA . SER A 1 89 ? 0.005 1.972 12.181 1.00 95.44 89 SER A CA 1
ATOM 693 C C . SER A 1 89 ? -1.158 2.925 11.971 1.00 95.44 89 SER A C 1
ATOM 695 O O . SER A 1 89 ? -1.250 3.951 12.649 1.00 95.44 89 SER A O 1
ATOM 697 N N . ALA A 1 90 ? -2.044 2.549 11.053 1.00 96.75 90 ALA A N 1
ATOM 698 C CA . ALA A 1 90 ? -3.265 3.275 10.738 1.00 96.75 90 ALA A CA 1
ATOM 699 C C . ALA A 1 90 ? -4.514 2.707 11.442 1.00 96.75 90 ALA A C 1
ATOM 701 O O . ALA A 1 90 ? -5.612 3.199 11.202 1.00 96.75 90 ALA A O 1
ATOM 702 N N . PHE A 1 91 ? -4.374 1.697 12.315 1.00 97.19 91 PHE A N 1
ATOM 703 C CA . PHE A 1 91 ? -5.466 1.306 13.214 1.00 97.19 91 PHE A CA 1
ATOM 704 C C . PHE A 1 91 ? -5.629 2.369 14.302 1.00 97.19 91 PHE A C 1
ATOM 706 O O . PHE A 1 91 ? -4.640 2.749 14.942 1.00 97.19 91 PHE A O 1
ATOM 713 N N . SER A 1 92 ? -6.864 2.809 14.542 1.00 96.75 92 SER A N 1
ATOM 714 C CA . SER A 1 92 ? -7.167 3.802 15.576 1.00 96.75 92 SER A CA 1
ATOM 715 C C . SER A 1 92 ? -6.777 3.321 16.979 1.00 96.75 92 SER A C 1
ATOM 717 O O . SER A 1 92 ? -6.636 2.125 17.247 1.00 96.75 92 SER A O 1
ATOM 719 N N . SER A 1 93 ? -6.560 4.270 17.881 1.00 94.56 93 SER A N 1
ATOM 720 C CA . SER A 1 93 ? -6.454 4.061 19.327 1.00 94.56 93 SER A CA 1
ATOM 721 C C . SER A 1 93 ? -7.804 4.162 20.047 1.00 94.56 93 SER A C 1
ATOM 723 O O . SER A 1 93 ? -7.880 3.859 21.237 1.00 94.56 93 SER A O 1
ATOM 725 N N . SER A 1 94 ? -8.872 4.557 19.344 1.00 94.12 94 SER A N 1
ATOM 726 C CA . SER A 1 94 ? -10.217 4.641 19.911 1.00 94.12 94 SER A CA 1
ATOM 727 C C . SER A 1 94 ? -10.735 3.266 20.336 1.00 94.12 94 SER A C 1
ATOM 729 O O . SER A 1 94 ? -10.781 2.332 19.536 1.00 94.12 94 SER A O 1
ATOM 731 N N . SER A 1 95 ? -11.222 3.161 21.574 1.00 92.81 95 SER A N 1
ATOM 732 C CA . SER A 1 95 ? -11.873 1.949 22.089 1.00 92.81 95 SER A CA 1
ATOM 733 C C . SER A 1 95 ? -13.214 1.645 21.415 1.00 92.81 95 SER A C 1
ATOM 735 O O . SER A 1 95 ? -13.726 0.536 21.544 1.00 92.81 95 SER A O 1
ATOM 737 N N . THR A 1 96 ? -13.787 2.612 20.694 1.00 94.31 96 THR A N 1
ATOM 738 C CA . THR A 1 96 ? -15.062 2.465 19.978 1.00 94.31 96 THR A CA 1
ATOM 739 C C . THR A 1 96 ? -14.889 2.074 18.510 1.00 94.31 96 THR A C 1
ATOM 741 O O . THR A 1 96 ? -15.879 1.795 17.832 1.00 94.31 96 THR A O 1
ATOM 744 N N . ASP A 1 97 ? -13.655 2.046 17.996 1.00 96.62 97 ASP A N 1
ATOM 745 C CA . ASP A 1 97 ? -13.382 1.565 16.643 1.00 96.62 97 ASP A CA 1
ATOM 746 C C . ASP A 1 97 ? -13.396 0.033 16.634 1.00 96.62 97 ASP A C 1
ATOM 748 O O . ASP A 1 97 ? -12.545 -0.622 17.237 1.00 96.62 97 ASP A O 1
ATOM 752 N N . GLN A 1 98 ? -14.401 -0.555 15.983 1.00 96.50 98 GLN A N 1
ATOM 753 C CA . GLN A 1 98 ? -14.620 -2.004 16.009 1.00 96.50 98 GLN A CA 1
ATOM 754 C C . GLN A 1 98 ? -13.497 -2.772 15.315 1.00 96.50 98 GLN A C 1
ATOM 756 O O . GLN A 1 98 ? -13.115 -3.844 15.779 1.00 96.50 98 GLN A O 1
ATOM 761 N N . LEU A 1 99 ? -12.946 -2.235 14.221 1.00 97.00 99 LEU A N 1
ATOM 762 C CA . LEU A 1 99 ? -11.842 -2.884 13.525 1.00 97.00 99 LEU A CA 1
ATOM 763 C C . LEU A 1 99 ? -10.572 -2.829 14.382 1.00 97.00 99 LEU A C 1
ATOM 765 O O . LEU A 1 99 ? -9.915 -3.855 14.563 1.00 97.00 99 LEU A O 1
ATOM 769 N N . ALA A 1 100 ? -10.262 -1.667 14.959 1.00 96.38 100 ALA A N 1
ATOM 770 C CA . ALA A 1 100 ? -9.070 -1.471 15.775 1.00 96.38 100 ALA A CA 1
ATOM 771 C C . ALA A 1 100 ? -9.131 -2.178 17.139 1.00 96.38 100 ALA A C 1
ATOM 773 O O . ALA A 1 100 ? -8.099 -2.612 17.645 1.00 96.38 100 ALA A O 1
ATOM 774 N N . SER A 1 101 ? -10.315 -2.329 17.733 1.00 95.94 101 SER A N 1
ATOM 775 C CA . SER A 1 101 ? -10.501 -3.063 18.996 1.00 95.94 101 SER A CA 1
ATOM 776 C C . SER A 1 101 ? -10.619 -4.584 18.814 1.00 95.94 101 SER A C 1
ATOM 778 O O . SER A 1 101 ? -10.568 -5.332 19.793 1.00 95.94 101 SER A O 1
ATOM 780 N N . SER A 1 102 ? -10.757 -5.069 17.576 1.00 96.12 102 SER A N 1
ATOM 781 C CA . SER A 1 102 ? -10.862 -6.500 17.281 1.00 96.12 102 SER A CA 1
ATOM 782 C C . SER A 1 102 ? -9.515 -7.233 17.348 1.00 96.12 102 SER A C 1
ATOM 784 O O . SER A 1 102 ? -8.440 -6.639 17.329 1.00 96.12 102 SER A O 1
ATOM 786 N N . LYS A 1 103 ? -9.568 -8.572 17.321 1.00 96.12 103 LYS A N 1
ATOM 787 C CA . LYS A 1 103 ? -8.385 -9.435 17.145 1.00 96.12 103 LYS A CA 1
ATOM 788 C C . LYS A 1 103 ? -7.796 -9.411 15.726 1.00 96.12 103 LYS A C 1
ATOM 790 O O . LYS A 1 103 ? -6.799 -10.078 15.488 1.00 96.12 103 LYS A O 1
ATOM 795 N N . TRP A 1 104 ? -8.406 -8.663 14.804 1.00 96.00 104 TRP A N 1
ATOM 796 C CA . TRP A 1 104 ? -7.898 -8.444 13.446 1.00 96.00 104 TRP A CA 1
ATOM 797 C C . TRP A 1 104 ? -7.006 -7.198 13.344 1.00 96.00 104 TRP A C 1
ATOM 799 O O . TRP A 1 104 ? -6.483 -6.910 12.268 1.00 96.00 104 TRP A O 1
ATOM 809 N N . ASN A 1 105 ? -6.821 -6.454 14.440 1.00 96.50 105 ASN A N 1
ATOM 810 C CA . ASN A 1 105 ? -5.799 -5.418 14.520 1.00 96.50 105 ASN A CA 1
ATOM 811 C C . ASN A 1 105 ? -4.409 -6.069 14.453 1.00 96.50 105 ASN A C 1
ATOM 813 O O . ASN A 1 105 ? -4.103 -6.949 15.250 1.00 96.50 105 ASN A O 1
ATOM 817 N N . LEU A 1 106 ? -3.592 -5.640 13.487 1.00 96.06 106 LEU A N 1
ATOM 818 C CA . LEU A 1 106 ? -2.279 -6.229 13.187 1.00 96.06 106 LEU A CA 1
ATOM 819 C C . LEU A 1 106 ? -1.124 -5.611 13.998 1.00 96.06 106 LEU A C 1
ATOM 821 O O . LEU A 1 106 ? 0.035 -5.798 13.633 1.00 96.06 106 LEU A O 1
ATOM 825 N N . LYS A 1 107 ? -1.438 -4.815 15.024 1.00 89.69 107 LYS A N 1
ATOM 826 C CA . LYS A 1 107 ? -0.463 -4.300 15.995 1.00 89.69 107 LYS A CA 1
ATOM 827 C C . LYS A 1 107 ? -0.005 -5.382 16.968 1.00 89.69 107 LYS A C 1
ATOM 829 O O . LYS A 1 107 ? -0.832 -6.250 17.324 1.00 89.69 107 LYS A O 1
#